Protein AF-A0AAW0CMH7-F1 (afdb_monomer_lite)

pLDDT: mean 72.88, std 18.89, range [34.84, 97.06]

Sequence (100 aa):
MPHSLSNPNQIVGSVSTLSAGDSPAFTSSTTFDSTSGAGVGTGYCTVNSLLSLGGRTDGFALCRNSSTLAAGRMDVVFEPKAGHENYVLEECKKVVIKMV

Radius of gyration: 15.95 Å; chains: 1; bounding box: 28×40×37 Å

Foldseek 3Di:
DQAFPVHRPWDWDFDQDDDAQDFGDTDTPDDDDPPPPDDDCPGARPDQDWDDHPNDQFQWKWFQFPDPVCVRDTTIGGNRDDPDPGGHPVRIGTDIGGGD

Organism: NCBI:txid297713

Secondary structure (DSSP, 8-state):
--BBSS-TT-BEE--S---TTPPPP-EE-----TT--S------B---SB--BTTBSS-EEEEEB--GGGTT-EEEEES--TT-TTB-GGG-EE---B--

Structure (mmCIF, N/CA/C/O backbone):
data_AF-A0AAW0CMH7-F1
#
_entry.id   AF-A0AAW0CMH7-F1
#
loop_
_atom_site.group_PDB
_atom_site.id
_atom_site.type_symbol
_atom_site.label_atom_id
_atom_site.label_alt_id
_atom_site.label_comp_id
_atom_site.label_asym_id
_atom_site.label_entity_id
_atom_site.label_seq_id
_atom_site.pdbx_PDB_ins_code
_atom_site.Cartn_x
_atom_site.Cartn_y
_atom_site.Cartn_z
_atom_site.occupancy
_atom_site.B_iso_or_equiv
_atom_site.auth_seq_id
_atom_site.auth_comp_id
_atom_site.auth_asym_id
_atom_site.auth_atom_id
_atom_site.pdbx_PDB_model_num
ATOM 1 N N . MET A 1 1 ? -6.025 -5.169 22.619 1.00 49.00 1 MET A N 1
ATOM 2 C CA . MET A 1 1 ? -5.149 -5.351 21.441 1.00 49.00 1 MET A CA 1
ATOM 3 C C . MET A 1 1 ? -5.577 -6.639 20.745 1.00 49.00 1 MET A C 1
ATOM 5 O O . MET A 1 1 ? -6.212 -7.450 21.405 1.00 49.00 1 MET A O 1
ATOM 9 N N . PRO A 1 2 ? -5.345 -6.824 19.439 1.00 49.84 2 PRO A N 1
ATOM 10 C CA . PRO A 1 2 ? -5.531 -8.121 18.788 1.00 49.84 2 PRO A CA 1
ATOM 11 C C . PRO A 1 2 ? -4.707 -9.199 19.495 1.00 49.84 2 PRO A C 1
ATOM 13 O O . PRO A 1 2 ? -3.509 -8.995 19.683 1.00 49.84 2 PRO A O 1
ATOM 16 N N . HIS A 1 3 ? -5.321 -10.323 19.860 1.00 50.31 3 HIS A N 1
ATOM 17 C CA . HIS A 1 3 ? -4.630 -11.453 20.485 1.00 50.31 3 HIS A CA 1
ATOM 18 C C . HIS A 1 3 ? -4.769 -12.703 19.617 1.00 50.31 3 HIS A C 1
ATOM 20 O O . HIS A 1 3 ? -5.826 -12.943 19.028 1.00 50.31 3 HIS A O 1
ATOM 26 N N . SER A 1 4 ? -3.692 -13.480 19.527 1.00 48.84 4 SER A N 1
ATOM 27 C CA . SER A 1 4 ? -3.682 -14.749 18.809 1.00 48.84 4 SER A CA 1
ATOM 28 C C . SER A 1 4 ? -4.287 -15.837 19.686 1.00 48.84 4 SER A C 1
ATOM 30 O O . SER A 1 4 ? -3.937 -15.971 20.858 1.00 48.84 4 SER A O 1
ATOM 32 N N . LEU A 1 5 ? -5.204 -16.619 19.112 1.00 55.28 5 LEU A N 1
ATOM 33 C CA . LEU A 1 5 ? -5.834 -17.749 19.802 1.00 55.28 5 LEU A CA 1
ATOM 34 C C . LEU A 1 5 ? -4.853 -18.913 20.001 1.00 55.28 5 LEU A C 1
ATOM 36 O O . LEU A 1 5 ? -5.007 -19.695 20.934 1.00 55.28 5 LEU A O 1
ATOM 40 N N . SER A 1 6 ? -3.849 -19.022 19.130 1.00 58.00 6 SER A N 1
ATOM 41 C CA . SER A 1 6 ? -2.821 -20.066 19.164 1.00 58.00 6 SER A CA 1
ATOM 42 C C . SER A 1 6 ? -1.565 -19.647 19.928 1.00 58.00 6 SER A C 1
ATOM 44 O O . SER A 1 6 ? -0.818 -20.508 20.386 1.00 58.00 6 SER A O 1
ATOM 46 N N . ASN A 1 7 ? -1.333 -18.344 20.104 1.00 57.31 7 ASN A N 1
ATOM 47 C CA . ASN A 1 7 ? -0.238 -17.819 20.910 1.00 57.31 7 ASN A CA 1
ATOM 48 C C . ASN A 1 7 ? -0.698 -16.590 21.718 1.00 57.31 7 ASN A C 1
ATOM 50 O O . ASN A 1 7 ? -0.588 -15.462 21.234 1.00 57.31 7 ASN A O 1
ATOM 54 N N . PRO A 1 8 ? -1.164 -16.780 22.967 1.00 61.28 8 PRO A N 1
ATOM 55 C CA . PRO A 1 8 ? -1.677 -15.693 23.806 1.00 61.28 8 PRO A CA 1
ATOM 56 C C . PRO A 1 8 ? -0.650 -14.586 24.084 1.00 61.28 8 PRO A C 1
ATOM 58 O O . PRO A 1 8 ? -1.027 -13.451 24.368 1.00 61.28 8 PRO A O 1
ATOM 61 N N . ASN A 1 9 ? 0.644 -14.910 23.981 1.00 59.09 9 ASN A N 1
ATOM 62 C CA . ASN A 1 9 ? 1.751 -13.981 24.203 1.00 59.09 9 ASN A CA 1
ATOM 63 C C . ASN A 1 9 ? 2.114 -13.173 22.948 1.00 59.09 9 ASN A C 1
ATOM 65 O O . ASN A 1 9 ? 2.982 -12.302 23.005 1.00 59.09 9 ASN A O 1
ATOM 69 N N . GLN A 1 10 ? 1.472 -13.449 21.810 1.00 52.94 10 GLN A N 1
ATOM 70 C CA . GLN A 1 10 ? 1.663 -12.675 20.595 1.00 52.94 10 GLN A CA 1
ATOM 71 C C . GLN A 1 10 ? 0.930 -11.346 20.686 1.00 52.94 10 GLN A C 1
ATOM 73 O O . GLN A 1 10 ? -0.300 -11.286 20.724 1.00 52.94 10 GLN A O 1
ATOM 78 N N . ILE A 1 11 ? 1.716 -10.273 20.686 1.00 53.00 11 ILE A N 1
ATOM 79 C CA . ILE A 1 11 ? 1.224 -8.907 20.620 1.00 53.00 11 ILE A CA 1
ATOM 80 C C . ILE A 1 11 ? 1.571 -8.381 19.227 1.00 53.00 11 ILE A C 1
ATOM 82 O O . ILE A 1 11 ? 2.728 -8.349 18.810 1.00 53.00 11 ILE A O 1
ATOM 86 N N . VAL A 1 12 ? 0.547 -7.996 18.471 1.00 51.91 12 VAL A N 1
ATOM 87 C CA . VAL A 1 12 ? 0.732 -7.342 17.173 1.00 51.91 12 VAL A CA 1
ATOM 88 C C . VAL A 1 12 ? 0.627 -5.841 17.400 1.00 51.91 12 VAL A C 1
ATOM 90 O O . VAL A 1 12 ? -0.403 -5.347 17.864 1.00 51.91 12 VAL A O 1
ATOM 93 N N . GLY A 1 13 ? 1.714 -5.125 17.116 1.00 52.03 13 GLY A N 1
ATOM 94 C CA . GLY A 1 13 ? 1.782 -3.671 17.198 1.00 52.03 13 GLY A CA 1
ATOM 95 C C . GLY A 1 13 ? 1.838 -3.053 15.805 1.00 52.03 13 GLY A C 1
ATOM 96 O O . GLY A 1 13 ? 2.572 -3.519 14.939 1.00 52.03 13 GLY A O 1
ATOM 97 N N . SER A 1 14 ? 1.074 -1.988 15.583 1.00 52.22 14 SER A N 1
ATOM 98 C CA . SER A 1 14 ? 1.250 -1.119 14.419 1.00 52.22 14 SER A CA 1
ATOM 99 C C . SER A 1 14 ? 2.516 -0.281 14.600 1.00 52.22 14 SER A C 1
ATOM 101 O O . SER A 1 14 ? 2.656 0.399 15.618 1.00 52.22 14 SER A O 1
ATOM 103 N N . VAL A 1 15 ? 3.425 -0.307 13.622 1.00 55.66 15 VAL A N 1
ATOM 104 C CA . VAL A 1 15 ? 4.591 0.589 13.607 1.00 55.66 15 VAL A CA 1
ATOM 105 C C . VAL A 1 15 ? 4.080 2.026 13.487 1.00 55.66 15 VAL A C 1
ATOM 107 O O . VAL A 1 15 ? 3.231 2.326 12.649 1.00 55.66 15 VAL A O 1
ATOM 110 N N . SER A 1 16 ? 4.537 2.900 14.380 1.00 53.84 16 SER A N 1
ATOM 111 C CA . SER A 1 16 ? 3.898 4.188 14.671 1.00 53.84 16 SER A CA 1
ATOM 112 C C . SER A 1 16 ? 4.126 5.281 13.623 1.00 53.84 16 SER A C 1
ATOM 114 O O . SER A 1 16 ? 3.453 6.306 13.684 1.00 53.84 16 SER A O 1
ATOM 116 N N . THR A 1 17 ? 5.016 5.088 12.649 1.00 64.19 17 THR A N 1
ATOM 117 C CA . THR A 1 17 ? 5.290 6.095 11.615 1.00 64.19 17 THR A CA 1
ATOM 118 C C . THR A 1 17 ? 5.623 5.431 10.284 1.00 64.19 17 THR A C 1
ATOM 120 O O . THR A 1 17 ? 6.752 4.998 10.065 1.00 64.19 17 THR A O 1
ATOM 123 N N . LEU A 1 18 ? 4.637 5.360 9.394 1.00 76.00 18 LEU A N 1
ATOM 124 C CA . LEU A 1 18 ? 4.849 5.078 7.979 1.00 76.00 18 LEU A CA 1
ATOM 125 C C . LEU A 1 18 ? 4.586 6.373 7.210 1.00 76.00 18 LEU A C 1
ATOM 127 O O . LEU A 1 18 ? 3.546 7.002 7.421 1.00 76.00 18 LEU A O 1
ATOM 131 N N . SER A 1 19 ? 5.521 6.791 6.358 1.00 85.06 19 SER A N 1
ATOM 132 C CA . SER A 1 19 ? 5.330 7.988 5.539 1.00 85.06 19 SER A CA 1
ATOM 133 C C . SER A 1 19 ? 4.441 7.672 4.340 1.00 85.06 19 SER A C 1
ATOM 135 O O . SER A 1 19 ? 4.413 6.548 3.841 1.00 85.06 19 SER A O 1
ATOM 137 N N . ALA A 1 20 ? 3.746 8.688 3.829 1.00 87.06 20 ALA A N 1
ATOM 138 C CA . ALA A 1 20 ? 3.048 8.565 2.556 1.00 87.06 20 ALA A CA 1
ATOM 139 C C . ALA A 1 20 ? 4.033 8.170 1.445 1.00 87.06 20 ALA A C 1
ATOM 141 O O . ALA A 1 20 ? 5.076 8.811 1.245 1.00 87.06 20 ALA A O 1
ATOM 142 N N . GLY A 1 21 ? 3.668 7.126 0.715 1.00 88.69 21 GLY A N 1
ATOM 143 C CA . GLY A 1 21 ? 4.454 6.516 -0.339 1.00 88.69 21 GLY A CA 1
ATOM 144 C C . GLY A 1 21 ? 5.281 5.310 0.097 1.00 88.69 21 GLY A C 1
ATOM 145 O O . GLY A 1 21 ? 5.806 4.645 -0.790 1.00 88.69 21 GLY A O 1
ATOM 146 N N . ASP A 1 22 ? 5.346 4.995 1.392 1.00 86.69 22 ASP A N 1
ATOM 147 C CA . ASP A 1 22 ? 6.117 3.866 1.911 1.00 86.69 22 ASP A CA 1
ATOM 148 C C . ASP A 1 22 ? 5.246 2.608 2.095 1.00 86.69 22 ASP A C 1
ATOM 150 O O . ASP A 1 22 ? 4.014 2.664 2.218 1.00 86.69 22 ASP A O 1
ATOM 154 N N . SER A 1 23 ? 5.899 1.445 2.153 1.00 84.25 23 SER A N 1
ATOM 155 C CA . SER A 1 23 ? 5.257 0.162 2.452 1.00 84.25 23 SER A CA 1
ATOM 156 C C . SER A 1 23 ? 5.277 -0.149 3.953 1.00 84.25 23 SER A C 1
ATOM 158 O O . SER A 1 23 ? 6.338 -0.039 4.572 1.00 84.25 23 SER A O 1
ATOM 160 N N . PRO A 1 24 ? 4.151 -0.570 4.569 1.00 78.00 24 PRO A N 1
ATOM 161 C CA . PRO A 1 24 ? 4.130 -0.922 5.983 1.00 78.00 24 PRO A CA 1
ATOM 162 C C . PRO A 1 24 ? 4.995 -2.156 6.248 1.00 78.00 24 PRO A C 1
ATOM 164 O O . PRO A 1 24 ? 4.826 -3.196 5.611 1.00 78.00 24 PRO A O 1
ATOM 167 N N . ALA A 1 25 ? 5.874 -2.063 7.244 1.00 70.06 25 ALA A N 1
ATOM 168 C CA . ALA A 1 25 ? 6.503 -3.229 7.848 1.00 70.06 25 ALA A CA 1
ATOM 169 C C . ALA A 1 25 ? 5.616 -3.741 8.990 1.00 70.06 25 ALA A C 1
ATOM 171 O O . ALA A 1 25 ? 5.201 -2.968 9.852 1.00 70.06 25 ALA A O 1
ATOM 172 N N . PHE A 1 26 ? 5.344 -5.044 9.017 1.00 64.88 26 PHE A N 1
ATOM 173 C CA . PHE A 1 26 ? 4.649 -5.690 10.129 1.00 64.88 26 PHE A CA 1
ATOM 174 C C . PHE A 1 26 ? 5.667 -6.487 10.936 1.00 64.88 26 PHE A C 1
ATOM 176 O O . PHE A 1 26 ? 6.310 -7.392 10.405 1.00 64.88 26 PHE A O 1
ATOM 183 N N . THR A 1 27 ? 5.824 -6.157 12.214 1.00 52.75 27 THR A N 1
ATOM 184 C CA . THR A 1 27 ? 6.661 -6.924 13.138 1.00 52.75 27 THR A CA 1
ATOM 185 C C . THR A 1 27 ? 5.771 -7.699 14.104 1.00 52.75 27 THR A C 1
ATOM 187 O O . THR A 1 27 ? 4.826 -7.163 14.682 1.00 52.75 27 THR A O 1
ATOM 190 N N . SER A 1 28 ? 6.060 -8.989 14.277 1.00 55.06 28 SER A N 1
ATOM 191 C CA . SER A 1 28 ? 5.494 -9.774 15.376 1.00 55.06 28 SER A CA 1
ATOM 192 C C . SER A 1 28 ? 6.374 -9.562 16.602 1.00 55.06 28 SER A C 1
ATOM 194 O O . SER A 1 28 ? 7.588 -9.724 16.504 1.00 55.06 28 SER A O 1
ATOM 196 N N . SER A 1 29 ? 5.803 -9.214 17.757 1.00 52.47 29 SER A N 1
ATOM 197 C CA . SER A 1 29 ? 6.596 -8.983 18.974 1.00 52.47 29 SER A CA 1
ATOM 198 C C . SER A 1 29 ? 7.040 -10.272 19.680 1.00 52.47 29 SER A C 1
ATOM 200 O O . SER A 1 29 ? 7.732 -10.208 20.693 1.00 52.47 29 SER A O 1
ATOM 202 N N . THR A 1 30 ? 6.614 -11.444 19.208 1.00 50.66 30 THR A N 1
ATOM 203 C CA . THR A 1 30 ? 7.006 -12.738 19.780 1.00 50.66 30 THR A CA 1
ATOM 204 C C . THR A 1 30 ? 8.314 -13.243 19.198 1.00 50.66 30 THR A C 1
ATOM 206 O O . THR A 1 30 ? 8.416 -13.494 17.997 1.00 50.66 30 THR A O 1
ATOM 209 N N . THR A 1 31 ? 9.282 -13.496 20.076 1.00 47.00 31 THR A N 1
ATOM 210 C CA . THR A 1 31 ? 10.427 -14.360 19.791 1.00 47.00 31 THR A CA 1
ATOM 211 C C . THR A 1 31 ? 9.921 -15.790 19.621 1.00 47.00 31 THR A C 1
ATOM 213 O O . THR A 1 31 ? 9.425 -16.392 20.573 1.00 47.00 31 THR A O 1
ATOM 216 N N . PHE A 1 32 ? 9.999 -16.327 18.406 1.00 51.50 32 PHE A N 1
ATOM 217 C CA . PHE A 1 32 ? 9.741 -17.743 18.167 1.00 51.50 32 PHE A CA 1
ATOM 218 C C . PHE A 1 32 ? 10.885 -18.562 18.771 1.00 51.50 32 PHE A C 1
ATOM 220 O O . PHE A 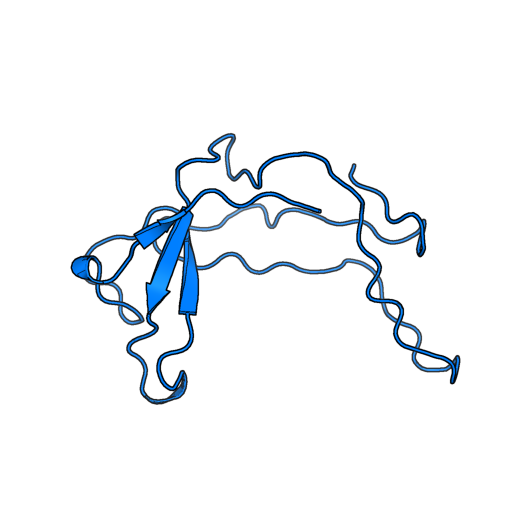1 32 ? 12.022 -18.450 18.319 1.00 51.50 32 PHE A O 1
ATOM 227 N N . ASP A 1 33 ? 10.592 -19.359 19.799 1.00 43.69 33 ASP A N 1
ATOM 228 C CA . ASP A 1 33 ? 11.546 -20.332 20.329 1.00 43.69 33 ASP A CA 1
ATOM 229 C C . ASP A 1 33 ? 11.640 -21.514 19.353 1.00 43.69 33 ASP A C 1
ATOM 231 O O . ASP A 1 33 ? 10.694 -22.282 19.166 1.00 43.69 33 ASP A O 1
ATOM 235 N N . SER A 1 34 ? 12.786 -21.620 18.686 1.00 47.16 34 SER A N 1
ATOM 236 C CA . SER A 1 34 ? 13.087 -22.615 17.659 1.00 47.16 34 SER A CA 1
ATOM 237 C C . SER A 1 34 ? 13.316 -24.031 18.208 1.00 47.16 34 SER A C 1
ATOM 239 O O . SER A 1 34 ? 13.577 -24.942 17.423 1.00 47.16 34 SER A O 1
ATOM 241 N N . THR A 1 35 ? 13.219 -24.251 19.525 1.00 46.03 35 THR A N 1
ATOM 242 C CA . THR A 1 35 ? 13.544 -25.546 20.153 1.00 46.03 35 THR A CA 1
ATOM 243 C C . THR A 1 35 ? 12.402 -26.565 20.214 1.00 46.03 35 THR A C 1
ATOM 245 O O . THR A 1 35 ? 12.661 -27.740 20.479 1.00 46.03 35 THR A O 1
ATOM 248 N N . SER A 1 36 ? 11.155 -26.195 19.906 1.00 44.28 36 SER A N 1
ATOM 249 C CA . SER A 1 36 ? 10.055 -27.169 19.810 1.00 44.28 36 SER A CA 1
ATOM 250 C C . SER A 1 36 ? 9.868 -27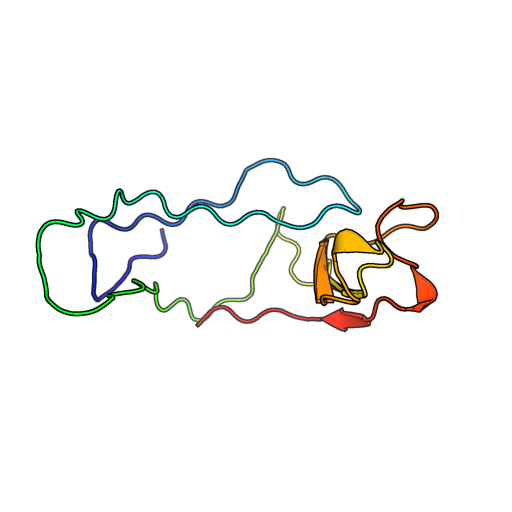.632 18.360 1.00 44.28 36 SER A C 1
ATOM 252 O O . SER A 1 36 ? 9.238 -26.972 17.540 1.00 44.28 36 SER A O 1
ATOM 254 N N . GLY A 1 37 ? 10.461 -28.785 18.033 1.00 40.38 37 GLY A N 1
ATOM 255 C CA . GLY A 1 37 ? 10.473 -29.433 16.712 1.00 40.38 37 GLY A CA 1
ATOM 256 C C . GLY A 1 37 ? 9.118 -29.929 16.181 1.00 40.38 37 GLY A C 1
ATOM 257 O O . GLY A 1 37 ? 9.052 -30.997 15.580 1.00 40.38 37 GLY A O 1
ATOM 258 N N . ALA A 1 38 ? 8.041 -29.167 16.367 1.00 34.84 38 ALA A N 1
ATOM 259 C CA . ALA A 1 38 ? 6.727 -29.418 15.792 1.00 34.84 38 ALA A CA 1
ATOM 260 C C . ALA A 1 38 ? 6.118 -28.104 15.268 1.00 34.84 38 ALA A C 1
ATOM 262 O O . ALA A 1 38 ? 5.589 -27.306 16.028 1.00 34.84 38 ALA A O 1
ATOM 263 N N . GLY A 1 39 ? 6.177 -27.900 13.949 1.00 38.84 39 GLY A N 1
ATOM 264 C CA . GLY A 1 39 ? 5.136 -27.186 13.199 1.00 38.84 39 GLY A CA 1
ATOM 265 C C . GLY A 1 39 ? 4.784 -25.749 13.614 1.00 38.84 39 GLY A C 1
ATOM 266 O O . GLY A 1 39 ? 3.768 -25.522 14.256 1.00 38.84 39 GLY A O 1
ATOM 267 N N . VAL A 1 40 ? 5.555 -24.777 13.117 1.00 42.34 40 VAL A N 1
ATOM 268 C CA . VAL A 1 40 ? 5.068 -23.596 12.364 1.00 42.34 40 VAL A CA 1
ATOM 269 C C . VAL A 1 40 ? 3.697 -23.032 12.792 1.00 42.34 40 VAL A C 1
ATOM 271 O O . VAL A 1 40 ? 2.732 -23.039 12.031 1.00 42.34 40 VAL A O 1
ATOM 274 N N . GLY A 1 41 ? 3.596 -22.490 14.001 1.00 42.88 41 GLY A N 1
ATOM 275 C CA . GLY A 1 41 ? 2.452 -21.667 14.384 1.00 42.88 41 GLY A CA 1
ATOM 276 C C . GLY A 1 41 ? 2.679 -20.221 13.961 1.00 42.88 41 GLY A C 1
ATOM 277 O O . GLY A 1 41 ? 3.104 -19.421 14.786 1.00 42.88 41 GLY A O 1
ATOM 278 N N . THR A 1 42 ? 2.401 -19.846 12.709 1.00 48.97 42 THR A N 1
ATOM 279 C CA . THR A 1 42 ? 2.164 -18.432 12.371 1.00 48.97 42 THR A CA 1
ATOM 280 C C . THR A 1 42 ? 0.951 -17.983 13.176 1.00 48.97 42 THR A C 1
ATOM 282 O O 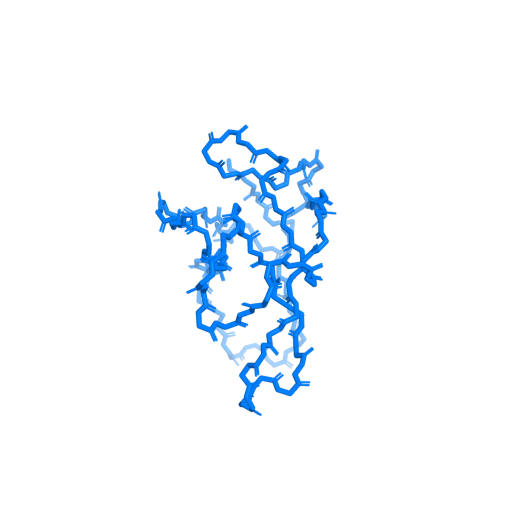. THR A 1 42 ? -0.184 -18.155 12.740 1.00 48.97 42 THR A O 1
ATOM 285 N N . GLY A 1 43 ? 1.165 -17.527 14.407 1.00 47.00 43 GLY A N 1
ATOM 286 C CA . GLY A 1 43 ? 0.078 -17.051 15.239 1.00 47.00 43 GLY A CA 1
ATOM 287 C C . GLY A 1 43 ? -0.586 -15.885 14.512 1.00 47.00 43 GLY A C 1
ATOM 288 O O . GLY A 1 43 ? 0.080 -14.933 14.097 1.00 47.00 43 GLY A O 1
ATOM 289 N N . TYR A 1 44 ? -1.881 -16.020 14.271 1.00 48.66 44 TYR A N 1
ATOM 290 C CA . TYR A 1 44 ? -2.709 -14.987 13.679 1.00 48.66 44 TYR A CA 1
ATOM 291 C C . TYR A 1 44 ? -3.710 -14.564 14.747 1.00 48.66 44 TYR A C 1
ATOM 293 O O . TYR A 1 44 ? -4.320 -15.390 15.431 1.00 48.66 44 TYR A O 1
ATOM 301 N N . CYS A 1 45 ? -3.842 -13.259 14.942 1.00 50.88 45 CYS A N 1
ATOM 302 C CA . CYS A 1 45 ? -4.927 -12.724 15.742 1.00 50.88 45 CYS A CA 1
ATOM 303 C C . CYS A 1 45 ? -6.149 -12.674 14.838 1.00 50.88 45 CYS A C 1
ATOM 305 O O . CYS A 1 45 ? -6.110 -11.967 13.837 1.00 50.88 45 CYS A O 1
ATOM 307 N N . THR A 1 46 ? -7.235 -13.366 15.185 1.00 53.06 46 THR A N 1
ATOM 308 C CA . THR A 1 46 ? -8.487 -13.165 14.454 1.00 53.06 46 THR A CA 1
ATOM 309 C C . THR A 1 46 ? -9.011 -11.777 14.774 1.00 53.06 46 THR A C 1
ATOM 311 O O . THR A 1 46 ? -9.527 -11.510 15.860 1.00 53.06 46 THR A O 1
ATOM 314 N N . VAL A 1 47 ? -8.856 -10.874 13.818 1.00 61.47 47 VAL A N 1
ATOM 315 C CA . VAL A 1 47 ? -9.359 -9.507 13.891 1.00 61.47 47 VAL A CA 1
ATOM 316 C C . VAL A 1 47 ? -10.328 -9.301 12.754 1.00 61.47 47 VAL A C 1
ATOM 318 O O . VAL A 1 47 ? -9.925 -9.178 11.611 1.00 61.47 47 VAL A O 1
ATOM 321 N N . ASN A 1 48 ? -11.625 -9.228 13.049 1.00 64.88 48 ASN A N 1
ATOM 322 C CA . ASN A 1 48 ? -12.619 -8.900 12.028 1.00 64.88 48 ASN A CA 1
ATOM 323 C C . ASN A 1 48 ? -12.675 -7.380 11.805 1.00 64.88 48 ASN A C 1
ATOM 325 O O . ASN A 1 48 ? -13.687 -6.732 12.068 1.00 64.88 48 ASN A O 1
ATOM 329 N N . SER A 1 49 ? -11.552 -6.801 11.389 1.00 75.75 49 SER A N 1
ATOM 330 C CA . SER A 1 49 ? -11.409 -5.368 11.154 1.00 75.75 49 SER A CA 1
ATOM 331 C C . SER A 1 49 ? -10.576 -5.081 9.909 1.00 75.75 49 SER A C 1
ATOM 333 O O . SER A 1 49 ? -9.873 -5.937 9.370 1.00 75.75 49 SER A O 1
ATOM 335 N N . LEU A 1 50 ? -10.710 -3.857 9.406 1.00 82.94 50 LEU A N 1
ATOM 336 C CA . LEU A 1 50 ? -9.894 -3.368 8.303 1.00 82.94 50 LEU A CA 1
ATOM 337 C C . LEU A 1 50 ? -8.543 -2.907 8.839 1.00 82.94 50 LEU A C 1
ATOM 339 O O . LEU A 1 50 ? -8.470 -2.308 9.917 1.00 82.94 50 LEU A O 1
ATOM 343 N N . LEU A 1 51 ? -7.484 -3.154 8.070 1.00 81.69 51 LEU A N 1
ATOM 344 C CA . LEU A 1 51 ? -6.195 -2.541 8.338 1.00 81.69 51 LEU A CA 1
ATOM 345 C C . LEU A 1 51 ? -6.369 -1.023 8.252 1.00 81.69 51 LEU A C 1
ATOM 347 O O . LEU A 1 51 ? -6.893 -0.504 7.265 1.00 81.69 51 LEU A O 1
ATOM 351 N N . SER A 1 52 ? -5.935 -0.320 9.294 1.00 82.12 52 SER A N 1
ATOM 352 C CA . SER A 1 52 ? -5.970 1.136 9.339 1.00 82.12 52 SER A CA 1
ATOM 353 C C . SER A 1 52 ? -4.615 1.684 9.751 1.00 82.12 52 SER A C 1
ATOM 355 O O . SER A 1 52 ? -3.924 1.089 10.578 1.00 82.12 52 SER A O 1
ATOM 357 N N . LEU A 1 53 ? -4.248 2.827 9.182 1.00 79.94 53 LEU A N 1
ATOM 358 C CA . LEU A 1 53 ? -3.087 3.602 9.593 1.00 79.94 53 LEU A CA 1
ATOM 359 C C . LEU A 1 53 ? -3.527 5.052 9.797 1.00 79.94 53 LEU A C 1
ATOM 361 O O . LEU A 1 53 ? -4.186 5.629 8.936 1.00 79.94 53 LEU A O 1
ATOM 365 N N . GLY A 1 54 ? -3.241 5.620 10.972 1.00 78.56 54 GLY A N 1
ATOM 366 C CA . GLY A 1 54 ? -3.720 6.962 11.328 1.00 78.56 54 GLY A CA 1
ATOM 367 C C . GLY A 1 54 ? -5.250 7.107 11.283 1.00 78.56 54 GLY A C 1
ATOM 368 O O . GLY A 1 54 ? -5.753 8.185 10.991 1.00 78.56 54 GLY A O 1
ATOM 369 N N . GLY A 1 55 ? -5.998 6.015 11.498 1.00 79.88 55 GLY A N 1
ATOM 370 C CA . GLY A 1 55 ? -7.463 5.987 11.381 1.00 79.88 55 GLY A CA 1
ATOM 371 C C . GLY A 1 55 ? -7.997 5.864 9.948 1.00 79.88 55 GLY A C 1
ATOM 372 O O . GLY A 1 55 ? -9.209 5.777 9.763 1.00 79.88 55 GLY A O 1
ATOM 373 N N . ARG A 1 56 ? -7.123 5.810 8.936 1.00 82.88 56 ARG A N 1
ATOM 374 C CA . ARG A 1 56 ? -7.503 5.657 7.527 1.00 82.88 56 ARG A CA 1
ATOM 375 C C . ARG A 1 56 ? -7.401 4.208 7.080 1.00 82.88 56 ARG A C 1
ATOM 377 O O . ARG A 1 56 ? -6.369 3.569 7.268 1.00 82.88 56 ARG A O 1
ATOM 384 N N . THR A 1 57 ? -8.455 3.707 6.449 1.00 86.31 57 THR A N 1
ATOM 385 C CA . THR A 1 57 ? -8.527 2.356 5.861 1.00 86.31 57 THR A CA 1
ATOM 386 C C . THR A 1 57 ? -8.478 2.378 4.330 1.00 86.31 57 THR A C 1
ATOM 388 O O . THR A 1 57 ? -8.321 1.337 3.700 1.00 86.31 57 THR A O 1
ATOM 391 N N . ASP A 1 58 ? -8.597 3.565 3.729 1.00 89.94 58 ASP A N 1
ATOM 392 C CA . ASP A 1 58 ? -8.718 3.820 2.289 1.00 89.94 58 ASP A CA 1
ATOM 393 C C . ASP A 1 58 ? -7.405 4.285 1.631 1.00 89.94 58 ASP A C 1
ATOM 395 O O . ASP A 1 58 ? -7.368 4.557 0.430 1.00 89.94 58 ASP A O 1
ATOM 399 N N . GLY A 1 59 ? -6.330 4.395 2.415 1.00 90.75 59 GLY A N 1
ATOM 400 C CA . GLY A 1 59 ? -5.028 4.878 1.954 1.00 90.75 59 GLY A CA 1
ATOM 401 C C . GLY A 1 59 ? -4.168 3.820 1.261 1.00 90.75 59 GLY A C 1
ATOM 402 O O . GLY A 1 59 ? -3.145 4.166 0.684 1.00 90.75 59 GLY A O 1
ATOM 403 N N . PHE A 1 60 ? -4.542 2.541 1.304 1.00 92.88 60 PHE A N 1
ATOM 404 C CA . PHE A 1 60 ? -3.685 1.462 0.814 1.00 92.88 60 PHE A CA 1
ATOM 405 C C . PHE A 1 60 ? -3.832 1.222 -0.692 1.00 92.88 60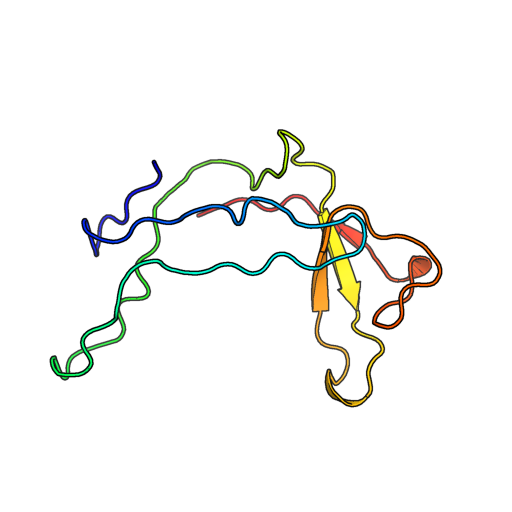 PHE A C 1
ATOM 407 O O . PHE A 1 60 ? -4.924 1.258 -1.264 1.00 92.88 60 PHE A O 1
ATOM 414 N N . ALA A 1 61 ? -2.713 0.909 -1.335 1.00 95.81 61 ALA A N 1
ATOM 415 C CA . ALA A 1 61 ? -2.657 0.456 -2.714 1.00 95.81 61 ALA A CA 1
ATOM 416 C C . ALA A 1 61 ? -1.680 -0.713 -2.864 1.00 95.81 61 ALA A C 1
ATOM 418 O O . ALA A 1 61 ? -0.712 -0.823 -2.117 1.00 95.81 61 ALA A O 1
ATOM 419 N N . LEU A 1 62 ? -1.927 -1.569 -3.850 1.00 95.06 62 LEU A N 1
ATOM 420 C CA . LEU A 1 62 ? -0.946 -2.516 -4.358 1.00 95.06 62 LEU A CA 1
ATOM 421 C C . LEU A 1 62 ? -0.184 -1.856 -5.498 1.00 95.06 62 LEU A C 1
ATOM 423 O O . LEU A 1 62 ? -0.776 -1.515 -6.522 1.00 95.06 62 LEU A O 1
ATOM 427 N N . CYS A 1 63 ? 1.117 -1.696 -5.316 1.00 94.81 63 CYS A N 1
ATOM 428 C CA . CYS A 1 63 ? 2.023 -1.135 -6.302 1.00 94.81 63 CYS A CA 1
ATOM 429 C C . CYS A 1 63 ? 2.995 -2.217 -6.758 1.00 94.81 63 CYS A C 1
ATOM 431 O O . CYS A 1 63 ? 3.542 -2.959 -5.941 1.00 94.81 63 CYS A O 1
ATOM 433 N N . ARG A 1 64 ? 3.214 -2.325 -8.068 1.00 93.19 64 ARG A N 1
ATOM 434 C CA . ARG A 1 64 ? 4.250 -3.213 -8.587 1.00 93.19 64 ARG A CA 1
ATOM 435 C C . ARG A 1 64 ? 5.611 -2.592 -8.303 1.00 93.19 64 ARG A C 1
ATOM 437 O O . ARG A 1 64 ? 5.846 -1.443 -8.673 1.00 93.19 64 ARG A O 1
ATOM 444 N N . ASN A 1 65 ? 6.495 -3.351 -7.665 1.00 89.38 65 ASN A N 1
ATOM 445 C CA . ASN A 1 65 ? 7.843 -2.887 -7.402 1.00 89.38 65 ASN A CA 1
ATOM 446 C C . ASN A 1 65 ? 8.653 -2.877 -8.707 1.00 89.38 65 ASN A C 1
ATOM 448 O O . ASN A 1 65 ? 8.840 -3.924 -9.336 1.00 89.38 65 ASN A O 1
ATOM 452 N N . SER A 1 66 ? 9.101 -1.691 -9.119 1.00 89.00 66 SER A N 1
ATOM 453 C CA . SER A 1 66 ? 9.846 -1.461 -10.363 1.00 89.00 66 SER A CA 1
ATOM 454 C C . SER A 1 66 ? 11.334 -1.806 -10.252 1.00 89.00 66 SER A C 1
ATOM 456 O O . SER A 1 66 ? 12.027 -1.861 -11.269 1.00 89.00 66 SER A O 1
ATOM 458 N N . SER A 1 67 ? 11.839 -2.064 -9.041 1.00 84.88 67 SER A N 1
ATOM 459 C CA . SER A 1 67 ? 13.231 -2.441 -8.816 1.00 84.88 67 SER A CA 1
ATOM 460 C C . SER A 1 67 ? 13.545 -3.797 -9.443 1.00 84.88 67 SER A C 1
ATOM 462 O O . SER A 1 67 ? 12.824 -4.784 -9.268 1.00 84.88 67 SER A O 1
ATOM 464 N N . THR A 1 68 ? 14.694 -3.875 -10.115 1.00 82.12 68 THR A N 1
ATOM 465 C CA . THR A 1 68 ? 15.217 -5.116 -10.704 1.00 82.12 68 THR A CA 1
ATOM 466 C C . THR A 1 68 ? 15.456 -6.201 -9.654 1.00 82.12 68 THR A C 1
ATOM 468 O O . THR A 1 68 ? 15.332 -7.385 -9.958 1.00 82.12 68 THR A O 1
ATOM 471 N N . LEU A 1 69 ? 15.722 -5.809 -8.403 1.00 82.88 69 LEU A N 1
ATOM 472 C CA . LEU A 1 69 ? 15.912 -6.720 -7.273 1.00 82.88 69 LEU A CA 1
ATOM 473 C C . LEU A 1 69 ? 14.598 -7.327 -6.765 1.00 82.88 69 LEU A C 1
ATOM 475 O O . LEU A 1 69 ? 14.609 -8.377 -6.128 1.00 82.88 69 LEU A O 1
ATOM 479 N N . ALA A 1 70 ? 13.465 -6.675 -7.029 1.00 81.69 70 ALA A N 1
ATOM 480 C CA . ALA A 1 70 ? 12.158 -7.111 -6.553 1.00 81.69 70 ALA A CA 1
ATOM 481 C C . ALA A 1 70 ? 11.401 -7.979 -7.570 1.00 81.69 70 ALA A C 1
ATOM 483 O O . ALA A 1 70 ? 10.341 -8.498 -7.234 1.00 81.69 70 ALA A O 1
ATOM 484 N N . ALA A 1 71 ? 11.916 -8.140 -8.797 1.00 82.81 71 ALA A N 1
ATOM 485 C CA . ALA A 1 71 ? 11.342 -8.988 -9.850 1.00 82.81 71 ALA A CA 1
ATOM 486 C C . ALA A 1 71 ? 9.828 -8.774 -10.093 1.00 82.81 7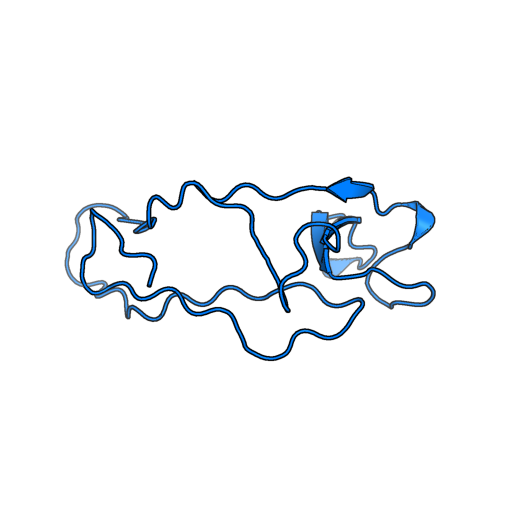1 ALA A C 1
ATOM 488 O O . ALA A 1 71 ? 9.098 -9.705 -10.429 1.00 82.81 71 ALA A O 1
ATOM 489 N N . GLY A 1 72 ? 9.335 -7.542 -9.920 1.00 81.75 72 GLY A N 1
ATOM 490 C CA . GLY A 1 72 ? 7.915 -7.223 -10.075 1.00 81.75 72 GLY A CA 1
ATOM 491 C C . GLY A 1 72 ? 7.017 -7.674 -8.918 1.00 81.75 72 GLY A C 1
ATOM 492 O O . GLY A 1 72 ? 5.809 -7.789 -9.125 1.00 81.75 72 GLY A O 1
ATOM 493 N N . ARG A 1 73 ? 7.576 -7.928 -7.728 1.00 88.06 73 ARG A N 1
ATOM 494 C CA . ARG A 1 73 ? 6.830 -8.153 -6.479 1.00 88.06 73 ARG A CA 1
ATOM 495 C C . ARG A 1 73 ? 5.791 -7.048 -6.269 1.00 88.06 73 ARG A C 1
ATOM 497 O O . ARG A 1 73 ? 6.066 -5.879 -6.522 1.00 88.06 73 ARG A O 1
ATOM 504 N N . MET A 1 74 ? 4.607 -7.419 -5.790 1.00 88.94 74 MET A N 1
ATOM 505 C CA . MET A 1 74 ? 3.579 -6.456 -5.399 1.00 88.94 74 MET A CA 1
ATOM 506 C C . MET A 1 74 ? 3.812 -6.019 -3.957 1.00 88.94 74 MET A C 1
ATOM 508 O O . MET A 1 74 ? 3.816 -6.858 -3.057 1.00 88.94 74 MET A O 1
ATOM 512 N N . ASP A 1 75 ? 3.956 -4.717 -3.749 1.00 90.31 75 ASP A N 1
ATOM 513 C CA . ASP A 1 75 ? 4.109 -4.114 -2.433 1.00 90.31 75 ASP A CA 1
ATOM 514 C C . ASP A 1 75 ? 2.814 -3.397 -2.039 1.00 90.31 75 ASP A C 1
ATOM 516 O O . ASP A 1 75 ? 2.180 -2.715 -2.848 1.00 90.31 75 ASP A O 1
ATOM 520 N N . VAL A 1 76 ? 2.412 -3.551 -0.778 1.00 90.88 76 VAL A N 1
ATOM 521 C CA . VAL A 1 76 ? 1.377 -2.700 -0.183 1.00 90.88 76 VAL A CA 1
ATOM 522 C C . VAL A 1 76 ? 2.024 -1.353 0.104 1.00 90.88 76 VAL A C 1
ATOM 524 O O . VAL A 1 76 ? 3.067 -1.312 0.745 1.00 90.88 76 VAL A O 1
ATOM 527 N N . VAL A 1 77 ? 1.429 -0.261 -0.357 1.00 92.69 77 VAL A N 1
ATOM 528 C CA . VAL A 1 77 ? 1.918 1.107 -0.150 1.00 92.69 77 VAL A CA 1
ATOM 529 C C . VAL A 1 77 ? 0.795 1.935 0.454 1.00 92.69 77 VAL A C 1
ATOM 531 O O . VAL A 1 77 ? -0.347 1.859 -0.005 1.00 92.69 77 VAL A O 1
ATOM 534 N N . PHE A 1 78 ? 1.102 2.715 1.487 1.00 92.69 78 PHE A N 1
ATOM 535 C CA . PHE A 1 78 ? 0.152 3.663 2.057 1.00 92.69 78 PHE A CA 1
ATOM 536 C C . PHE A 1 78 ? 0.315 5.029 1.391 1.00 92.69 78 PHE A C 1
ATOM 538 O O . PHE A 1 78 ? 1.410 5.579 1.369 1.00 92.69 78 PHE A O 1
ATOM 545 N N . GLU A 1 79 ? -0.774 5.570 0.850 1.00 94.00 79 GLU A N 1
ATOM 546 C CA . GLU A 1 79 ? -0.824 6.853 0.143 1.00 94.00 79 GLU A CA 1
ATOM 547 C C . GLU A 1 79 ? 0.275 6.976 -0.931 1.00 94.00 79 GLU A C 1
ATOM 549 O O . GLU A 1 79 ? 1.154 7.835 -0.823 1.00 94.00 79 GLU A O 1
ATOM 554 N N . PRO A 1 80 ? 0.271 6.103 -1.963 1.00 94.88 80 PRO A N 1
ATOM 555 C CA . PRO A 1 80 ? 1.289 6.133 -3.009 1.00 94.88 80 PRO A CA 1
ATOM 556 C C . PRO A 1 80 ? 1.345 7.505 -3.687 1.00 94.88 80 PRO A C 1
ATOM 558 O O . PRO A 1 80 ? 0.314 8.139 -3.932 1.00 94.88 80 PRO A O 1
ATOM 561 N N . LYS A 1 81 ? 2.559 7.944 -4.025 1.00 95.00 81 LYS A N 1
ATOM 562 C CA . LYS A 1 81 ? 2.828 9.260 -4.620 1.00 95.00 81 LYS A CA 1
ATOM 563 C C . LYS A 1 81 ? 3.718 9.144 -5.852 1.00 95.00 81 LYS A C 1
ATOM 565 O O . LYS A 1 81 ? 4.486 8.197 -5.993 1.00 95.00 81 LYS A O 1
ATOM 570 N N . ALA A 1 82 ? 3.613 10.119 -6.749 1.00 93.69 82 ALA A N 1
ATOM 571 C CA . ALA A 1 82 ? 4.444 10.168 -7.946 1.00 93.69 82 ALA A CA 1
ATOM 572 C C . ALA A 1 82 ? 5.923 10.396 -7.587 1.00 93.69 82 ALA A C 1
ATOM 574 O O . ALA A 1 82 ? 6.233 11.022 -6.572 1.00 93.69 82 ALA A O 1
ATOM 575 N N . GLY A 1 83 ? 6.829 9.909 -8.441 1.00 88.88 83 GLY A N 1
ATOM 576 C CA . GLY A 1 83 ? 8.274 10.112 -8.286 1.00 88.88 83 GLY A CA 1
ATOM 577 C C . GLY A 1 83 ? 8.941 9.246 -7.212 1.00 88.88 83 GLY A C 1
ATOM 578 O O . GLY A 1 83 ? 10.043 9.569 -6.779 1.00 88.88 83 GLY A O 1
ATOM 579 N N . HIS A 1 84 ? 8.289 8.172 -6.764 1.00 91.19 84 HIS A N 1
ATOM 580 C CA . HIS A 1 84 ? 8.894 7.217 -5.841 1.00 91.19 84 HIS A CA 1
ATOM 581 C C . HIS A 1 84 ? 9.855 6.263 -6.571 1.00 91.19 84 HIS A C 1
ATOM 583 O O . HIS A 1 84 ? 9.587 5.839 -7.690 1.00 91.19 84 HIS A O 1
ATOM 589 N N . GLU A 1 85 ? 10.966 5.893 -5.933 1.00 89.56 85 GLU A N 1
ATOM 590 C CA . GLU A 1 85 ? 12.027 5.071 -6.547 1.00 89.56 85 GLU A CA 1
ATOM 591 C C . GLU A 1 85 ? 11.602 3.624 -6.845 1.00 89.56 85 GLU A C 1
ATOM 593 O O . GLU A 1 85 ? 12.102 3.005 -7.782 1.00 89.56 85 GLU A O 1
ATOM 598 N N . ASN A 1 86 ? 10.662 3.092 -6.061 1.00 89.25 86 ASN A N 1
ATOM 599 C CA . ASN A 1 86 ? 10.342 1.664 -6.054 1.00 89.25 86 ASN A CA 1
ATOM 600 C C . ASN A 1 86 ? 9.035 1.300 -6.771 1.00 89.25 86 ASN A C 1
ATOM 602 O O . ASN A 1 86 ? 8.703 0.122 -6.813 1.00 89.25 86 ASN A O 1
ATOM 606 N N . TYR A 1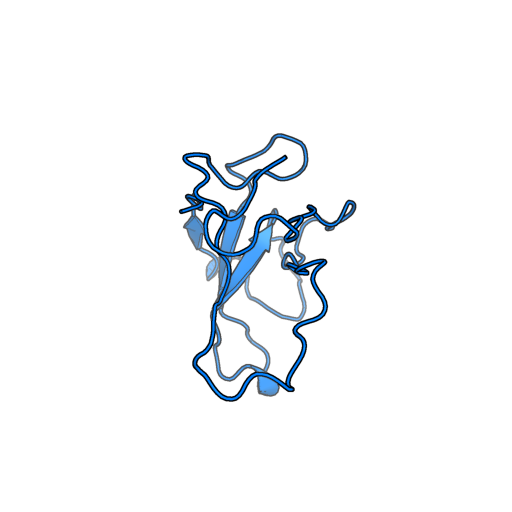 87 ? 8.269 2.256 -7.303 1.00 92.62 87 TYR A N 1
ATOM 607 C CA . TYR A 1 87 ? 7.039 1.965 -8.050 1.00 92.62 87 TYR A CA 1
ATOM 608 C C . TYR A 1 87 ? 6.638 3.117 -8.971 1.00 92.62 87 TYR A C 1
ATOM 610 O O . TYR A 1 87 ? 7.081 4.252 -8.815 1.00 92.62 87 TYR A O 1
ATOM 618 N N . VAL A 1 88 ? 5.730 2.822 -9.900 1.00 93.00 88 VAL A N 1
ATOM 619 C CA . VAL A 1 88 ? 5.093 3.802 -10.787 1.00 93.00 88 VAL A CA 1
ATOM 620 C C . VAL A 1 88 ? 3.653 4.017 -10.322 1.00 93.00 88 VAL A C 1
ATOM 622 O O . VAL A 1 88 ? 2.898 3.054 -10.172 1.00 93.00 88 VAL A O 1
ATOM 625 N N . LEU A 1 89 ? 3.267 5.268 -10.053 1.00 93.75 89 LEU A N 1
ATOM 626 C CA . LEU A 1 89 ? 1.981 5.600 -9.423 1.00 93.75 89 LEU A CA 1
ATOM 627 C C . LEU A 1 89 ? 0.783 5.104 -10.249 1.00 93.75 89 LEU A C 1
ATOM 629 O O . LEU A 1 89 ? -0.200 4.619 -9.697 1.00 93.75 89 LEU A O 1
ATOM 633 N N . GLU A 1 90 ? 0.875 5.196 -11.570 1.00 94.06 90 GLU A N 1
ATOM 634 C CA . GLU A 1 90 ? -0.169 4.813 -12.522 1.00 94.06 90 GLU A CA 1
ATOM 635 C C . GLU A 1 90 ? -0.431 3.296 -12.525 1.00 94.06 90 GLU A C 1
ATOM 637 O O . GLU A 1 90 ? -1.534 2.829 -12.845 1.00 94.06 90 GLU A O 1
ATOM 642 N N . GLU A 1 91 ? 0.572 2.515 -12.123 1.00 92.94 91 GLU A N 1
ATOM 643 C CA . GLU A 1 91 ? 0.475 1.064 -11.984 1.00 92.94 91 GLU A CA 1
ATOM 644 C C . GLU A 1 91 ? -0.122 0.645 -10.633 1.00 92.94 91 GLU A C 1
ATOM 646 O O . GLU A 1 91 ? -0.601 -0.484 -10.501 1.00 92.94 91 GLU A O 1
ATOM 651 N N . CYS A 1 92 ? -0.171 1.547 -9.647 1.00 95.50 92 CYS A N 1
ATOM 652 C CA . CYS A 1 92 ? -0.747 1.262 -8.340 1.00 95.50 92 CYS A CA 1
ATOM 653 C C . CYS A 1 92 ? -2.275 1.123 -8.404 1.00 95.50 92 CYS A C 1
ATOM 655 O O . CYS A 1 92 ? -2.983 1.925 -9.021 1.00 95.50 92 CYS A O 1
ATOM 657 N N . LYS A 1 93 ? -2.816 0.119 -7.707 1.00 97.06 93 LYS A N 1
ATOM 658 C CA . LYS A 1 93 ? -4.262 -0.114 -7.579 1.00 97.06 93 LYS A CA 1
ATOM 659 C C . LYS A 1 93 ? -4.690 0.018 -6.129 1.00 97.06 93 LYS A C 1
ATOM 661 O O . LYS A 1 93 ? -4.159 -0.675 -5.268 1.00 97.06 93 LYS A O 1
ATOM 666 N N . LYS A 1 94 ? -5.660 0.895 -5.861 1.00 95.75 94 LYS A N 1
ATOM 667 C CA . LYS A 1 94 ? -6.231 1.061 -4.518 1.00 95.75 94 LYS A CA 1
ATOM 668 C C . LYS A 1 94 ? -6.848 -0.249 -4.038 1.00 95.75 94 LYS A C 1
ATOM 670 O O . LYS A 1 94 ? -7.537 -0.922 -4.804 1.00 95.75 94 LYS A O 1
ATOM 675 N N . VAL A 1 95 ? -6.619 -0.578 -2.772 1.00 93.62 95 VAL A N 1
ATOM 676 C CA . VAL A 1 95 ? -7.145 -1.783 -2.131 1.00 93.62 95 VAL A CA 1
ATOM 677 C C . VAL A 1 95 ? -7.654 -1.476 -0.731 1.00 93.62 95 VAL A C 1
ATOM 679 O O . VAL A 1 95 ? -7.198 -0.547 -0.072 1.00 93.62 95 VAL A O 1
ATOM 682 N N . VAL A 1 96 ? -8.580 -2.306 -0.264 1.00 89.81 96 VAL A N 1
ATOM 683 C CA . VAL A 1 96 ? -8.987 -2.358 1.140 1.00 89.81 96 VAL A CA 1
ATOM 684 C C . VAL A 1 96 ? -8.472 -3.671 1.707 1.00 89.81 96 VAL A C 1
ATOM 686 O O . VAL A 1 96 ? -8.751 -4.736 1.156 1.00 89.81 96 VAL A O 1
ATOM 689 N N . ILE A 1 97 ? -7.708 -3.601 2.795 1.00 84.94 97 ILE A N 1
ATOM 690 C CA . ILE A 1 97 ? -7.095 -4.780 3.407 1.00 84.94 97 ILE A CA 1
ATOM 691 C C . ILE A 1 97 ? -7.943 -5.193 4.604 1.00 84.94 97 ILE A C 1
ATOM 693 O O . ILE A 1 97 ? -8.054 -4.465 5.592 1.00 84.94 97 ILE A O 1
ATOM 697 N N . LYS A 1 98 ? -8.549 -6.374 4.505 1.00 81.62 98 LYS A N 1
ATOM 698 C CA . LYS A 1 98 ? -9.230 -7.022 5.622 1.00 81.62 98 LYS A CA 1
ATOM 699 C C . LYS A 1 98 ? -8.210 -7.838 6.409 1.00 81.62 98 LYS A C 1
ATOM 701 O O . LYS A 1 98 ? -7.487 -8.635 5.817 1.00 81.62 98 LYS A O 1
ATOM 706 N N . MET A 1 99 ? -8.165 -7.642 7.721 1.00 72.38 99 MET A N 1
ATOM 707 C CA . MET A 1 99 ? -7.397 -8.511 8.605 1.00 72.38 99 MET A CA 1
ATOM 708 C C . MET A 1 99 ? -8.234 -9.766 8.909 1.00 72.38 99 MET A C 1
ATOM 710 O O . MET A 1 99 ? -9.467 -9.694 8.937 1.00 72.38 99 MET A O 1
ATOM 714 N N . VAL A 1 100 ? -7.585 -10.926 9.032 1.00 63.84 100 VAL A N 1
ATOM 715 C CA . VAL A 1 100 ? -8.226 -12.233 9.271 1.00 63.84 100 VAL A CA 1
ATOM 716 C C . VAL A 1 100 ? -7.479 -13.018 10.333 1.00 63.84 100 VAL A C 1
ATOM 718 O O . VAL A 1 100 ? -6.236 -12.904 10.371 1.00 63.84 100 VAL A O 1
#